Protein AF-A0A536IK93-F1 (afdb_monomer_lite)

Radius of gyration: 22.45 Å; chains: 1; bounding box: 52×37×57 Å

Secondary structure (DSSP, 8-state):
-HHHHHHHHHT--EEEEGGGGG-HHHHHTTS----TTTTT--GGGT--TT--SPPP-EEEE-TTTHHHHHHHHHHHH-TTT--PPPP--PPPHHHHHHHHHHHTT--HHHHHHHHHH-------TTSS--GGGSGGG---SGGGTT-----PPPPSSHHHHHHHHHHHHHT-

Foldseek 3Di:
DVLVVVCVVVVWDKAKDDLCLCDCVCCVVVNHVHRNVVVVRDNVRQPDPPDLDDGDIDMDTDPVCVVVSLVVCCVVQHPLGDDDDDDDDDDDPLNVQLVVCVVVVDDPVVSVVVSVVPDDDPDPPPPDQDPCNPCLNVDPDPVCSVVDDDRDDDDPDPVVVVVVVVVVVVVD

pLDDT: mean 79.87, std 20.09, range [36.62, 97.88]

Structure (mmCIF, N/CA/C/O backbone):
data_AF-A0A536IK93-F1
#
_entry.id   AF-A0A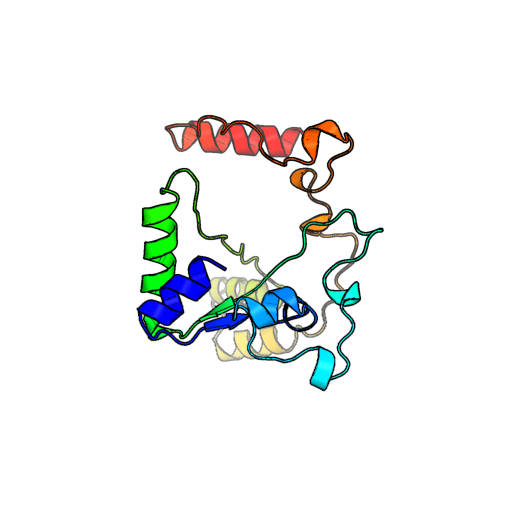536IK93-F1
#
loop_
_atom_site.group_PDB
_atom_site.id
_atom_site.type_symbol
_atom_site.label_atom_id
_atom_site.label_alt_id
_atom_site.label_comp_id
_atom_site.label_asym_id
_atom_site.label_entity_id
_atom_site.label_seq_id
_atom_site.pdbx_PDB_ins_code
_atom_site.Cartn_x
_atom_site.Cartn_y
_atom_site.Cartn_z
_atom_site.occupancy
_atom_site.B_iso_or_equiv
_atom_site.auth_seq_id
_atom_site.auth_comp_id
_atom_site.auth_asym_id
_atom_site.auth_atom_id
_atom_site.pdbx_PDB_model_num
ATOM 1 N N . TRP A 1 1 ? -2.792 0.981 13.920 1.00 91.06 1 TRP A N 1
ATOM 2 C CA . TRP A 1 1 ? -3.766 1.871 14.594 1.00 91.06 1 TRP A CA 1
ATOM 3 C C . TRP A 1 1 ? -3.398 3.345 14.452 1.00 91.06 1 TRP A C 1
ATOM 5 O O . TRP A 1 1 ? -4.234 4.109 13.999 1.00 91.06 1 TRP A O 1
ATOM 15 N N . ASP A 1 2 ? -2.179 3.759 14.796 1.00 96.31 2 ASP A N 1
ATOM 16 C CA . ASP A 1 2 ? -1.792 5.178 14.849 1.00 96.31 2 ASP A CA 1
ATOM 17 C C . ASP A 1 2 ? -1.982 5.958 13.528 1.00 96.31 2 ASP A C 1
ATOM 19 O O . ASP A 1 2 ? -2.611 7.012 13.523 1.00 96.31 2 ASP A O 1
ATOM 23 N N . ILE A 1 3 ? -1.570 5.388 12.391 1.00 96.75 3 ILE A N 1
ATOM 24 C CA . ILE A 1 3 ? -1.822 5.964 11.055 1.00 96.75 3 ILE A CA 1
ATOM 25 C C . ILE A 1 3 ? -3.327 6.168 10.808 1.00 96.75 3 ILE A C 1
ATOM 27 O O . ILE A 1 3 ? -3.759 7.224 10.359 1.00 96.75 3 ILE A O 1
ATOM 31 N N . VAL A 1 4 ? -4.149 5.176 11.158 1.00 97.06 4 VAL A N 1
ATOM 32 C CA . VAL A 1 4 ? -5.610 5.244 10.997 1.00 97.06 4 VAL A CA 1
ATOM 33 C C . VAL A 1 4 ? -6.213 6.316 11.904 1.00 97.06 4 VAL A C 1
ATOM 35 O O . VAL A 1 4 ? -7.099 7.057 11.484 1.00 97.06 4 VAL A O 1
ATOM 38 N N . ARG A 1 5 ? -5.709 6.450 13.136 1.00 97.12 5 ARG A N 1
ATOM 39 C CA . ARG A 1 5 ? -6.092 7.533 14.047 1.00 97.12 5 ARG A CA 1
ATOM 40 C C . ARG A 1 5 ? -5.795 8.901 13.426 1.00 97.12 5 ARG A C 1
ATOM 42 O O . ARG A 1 5 ? -6.684 9.748 13.428 1.00 97.12 5 ARG A O 1
ATOM 49 N N . PHE A 1 6 ? -4.597 9.098 12.874 1.00 97.75 6 PHE A N 1
ATOM 50 C CA . PHE A 1 6 ? -4.231 10.335 12.179 1.00 97.75 6 PHE A CA 1
ATOM 51 C C . PHE A 1 6 ? -5.200 10.641 11.027 1.00 97.75 6 PHE A C 1
ATOM 53 O O . PHE A 1 6 ? -5.755 11.740 10.966 1.00 97.75 6 PHE A O 1
ATOM 60 N N . CYS A 1 7 ? -5.494 9.650 10.176 1.00 97.38 7 CYS A N 1
ATOM 61 C CA . CYS A 1 7 ? -6.464 9.806 9.092 1.00 97.38 7 CYS A CA 1
ATOM 62 C C . CYS A 1 7 ? -7.840 10.246 9.615 1.00 97.38 7 CYS A C 1
ATOM 64 O O . CYS A 1 7 ? -8.434 11.182 9.083 1.00 97.38 7 CYS A O 1
ATOM 66 N N . LYS A 1 8 ? -8.333 9.639 10.703 1.00 95.56 8 LYS A N 1
ATOM 67 C CA . LYS A 1 8 ? -9.616 10.017 11.323 1.00 95.56 8 LYS A CA 1
ATOM 68 C C . LYS A 1 8 ? -9.623 11.457 11.831 1.00 95.56 8 LYS A C 1
ATOM 70 O O . LYS A 1 8 ? -10.590 12.175 11.587 1.00 95.56 8 LYS A O 1
ATOM 75 N N . GLU A 1 9 ? -8.566 11.881 12.520 1.00 96.81 9 GLU A N 1
ATOM 76 C CA . GLU A 1 9 ? -8.436 13.247 13.048 1.00 96.81 9 GLU A CA 1
ATOM 77 C C . GLU A 1 9 ? -8.413 14.293 11.921 1.00 96.81 9 GLU A C 1
ATOM 79 O O . GLU A 1 9 ? -8.979 15.376 12.069 1.00 96.81 9 GLU A O 1
ATOM 84 N N . ARG A 1 10 ? -7.828 13.943 10.769 1.00 96.38 10 ARG A N 1
ATOM 85 C CA . ARG A 1 10 ? -7.769 14.784 9.563 1.00 96.38 10 ARG A CA 1
ATOM 86 C C . ARG A 1 10 ? -8.953 14.617 8.610 1.00 96.38 10 ARG A C 1
ATOM 88 O O . ARG A 1 10 ? -9.024 15.325 7.613 1.00 96.38 10 ARG A O 1
ATOM 95 N N . ARG A 1 11 ? -9.911 13.739 8.929 1.00 96.44 11 ARG A N 1
ATOM 96 C CA . ARG A 1 11 ? -11.054 13.379 8.064 1.00 96.44 11 ARG A CA 1
ATOM 97 C C . ARG A 1 11 ? -10.636 12.819 6.696 1.00 96.44 11 ARG A C 1
ATOM 99 O O . ARG A 1 11 ? -11.358 12.983 5.717 1.00 96.44 11 ARG A O 1
ATOM 106 N N . ILE A 1 12 ? -9.507 12.120 6.652 1.00 96.94 12 ILE A N 1
ATOM 107 C CA . ILE A 1 12 ? -9.008 11.409 5.476 1.00 96.94 12 ILE A CA 1
ATOM 108 C C . ILE A 1 12 ? -9.633 10.004 5.457 1.00 96.94 12 ILE A C 1
ATOM 110 O O . ILE A 1 12 ? -9.465 9.255 6.427 1.00 96.94 12 ILE A O 1
ATOM 114 N N . PRO A 1 13 ? -10.348 9.607 4.388 1.00 95.12 13 PRO A N 1
ATOM 115 C CA . PRO A 1 13 ? -10.857 8.248 4.254 1.00 95.12 13 PRO A CA 1
ATOM 116 C C . PRO A 1 13 ? -9.713 7.226 4.211 1.00 95.12 13 PRO A C 1
ATOM 118 O O . PRO A 1 13 ? -8.833 7.302 3.350 1.00 95.12 13 PRO A O 1
ATOM 121 N N . ALA A 1 14 ? -9.746 6.267 5.138 1.00 95.69 14 ALA A N 1
ATOM 122 C CA . ALA A 1 14 ? -8.808 5.153 5.210 1.00 95.69 14 ALA A CA 1
ATOM 123 C C . ALA A 1 14 ? -9.522 3.868 5.657 1.00 95.69 14 ALA A C 1
ATOM 125 O O . ALA A 1 14 ? -10.421 3.917 6.500 1.00 95.69 14 ALA A O 1
ATOM 126 N N . GLN A 1 15 ? -9.119 2.729 5.098 1.00 95.31 15 GLN A N 1
ATOM 127 C CA . GLN A 1 15 ? -9.710 1.418 5.368 1.00 95.31 15 GLN A CA 1
ATOM 128 C C . GLN A 1 15 ? -8.652 0.324 5.216 1.00 95.31 15 GLN A C 1
ATOM 130 O O . GLN A 1 15 ? -7.982 0.247 4.193 1.00 95.31 15 GLN A O 1
ATOM 135 N N . GLY A 1 16 ? -8.525 -0.558 6.205 1.00 94.75 16 GLY A N 1
ATOM 136 C CA . GLY A 1 16 ? -7.702 -1.758 6.081 1.00 94.75 16 GLY A CA 1
ATOM 137 C C . GLY A 1 16 ? -8.324 -2.790 5.141 1.00 94.75 16 GLY A C 1
ATOM 138 O O . GLY A 1 16 ? -9.548 -2.939 5.104 1.00 94.75 16 GLY A O 1
ATOM 139 N N . ARG A 1 17 ? -7.497 -3.518 4.394 1.00 93.88 17 ARG A N 1
ATOM 140 C CA . ARG A 1 17 ? -7.948 -4.522 3.416 1.00 93.88 17 ARG A CA 1
ATOM 141 C C . ARG A 1 17 ? -7.319 -5.896 3.654 1.00 93.88 17 ARG A C 1
ATOM 143 O O . ARG A 1 17 ? -6.433 -6.057 4.487 1.00 93.88 17 ARG A O 1
ATOM 150 N N . GLY A 1 18 ? -7.762 -6.881 2.874 1.00 92.75 18 GLY A N 1
ATOM 151 C CA . GLY A 1 18 ? -7.257 -8.251 2.963 1.00 92.75 18 GLY A CA 1
ATOM 152 C C . GLY A 1 18 ? -7.679 -8.933 4.264 1.00 92.75 18 GLY A C 1
ATOM 153 O O . GLY A 1 18 ? -8.746 -8.637 4.802 1.00 92.75 18 GLY A O 1
ATOM 154 N N . SER A 1 19 ? -6.837 -9.836 4.770 1.00 92.75 19 SER A N 1
ATOM 155 C CA . SER A 1 19 ? -7.125 -10.615 5.982 1.00 92.75 19 SER A CA 1
ATOM 156 C C . SER A 1 19 ? -7.224 -9.760 7.247 1.00 92.75 19 SER A C 1
ATOM 158 O O . SER A 1 19 ? -7.825 -10.192 8.222 1.00 92.75 19 SER A O 1
ATOM 160 N N . ALA A 1 20 ? -6.747 -8.510 7.240 1.00 92.75 20 ALA A N 1
ATOM 161 C CA . ALA A 1 20 ? -6.953 -7.594 8.363 1.00 92.75 20 ALA A CA 1
ATOM 162 C C . ALA A 1 20 ? -8.445 -7.398 8.716 1.00 92.75 20 ALA A C 1
ATOM 164 O O . ALA A 1 20 ? -8.764 -7.090 9.865 1.00 92.75 20 ALA A O 1
ATOM 165 N N . ALA A 1 21 ? -9.363 -7.588 7.757 1.00 94.38 21 ALA A N 1
ATOM 166 C CA . ALA A 1 21 ? -10.809 -7.528 7.988 1.00 94.38 21 ALA A CA 1
ATOM 167 C C . ALA A 1 21 ? -11.340 -8.667 8.873 1.00 94.38 21 ALA A C 1
ATOM 169 O O . ALA A 1 21 ? -12.378 -8.496 9.506 1.00 94.38 21 ALA A O 1
ATOM 170 N N . ASP A 1 22 ? -10.611 -9.779 8.970 1.00 94.75 22 ASP A N 1
ATOM 171 C CA . ASP A 1 22 ? -11.007 -10.959 9.741 1.00 94.75 22 ASP A CA 1
ATOM 172 C C . ASP A 1 22 ? -10.731 -10.777 11.253 1.00 94.75 22 ASP A C 1
ATOM 174 O O . ASP A 1 22 ? -11.117 -11.600 12.082 1.00 94.75 22 ASP A O 1
ATOM 178 N N . SER A 1 23 ? -10.071 -9.679 11.645 1.00 95.44 23 SER A N 1
ATOM 179 C CA . SER A 1 23 ? -9.681 -9.393 13.028 1.00 95.44 23 SER A CA 1
ATOM 180 C C . SER A 1 23 ? -10.657 -8.473 13.754 1.00 95.44 23 SER A C 1
ATOM 182 O O . SER A 1 23 ? -10.803 -7.293 13.423 1.00 95.44 23 SER A O 1
ATOM 184 N N . ILE A 1 24 ? -11.246 -8.977 14.846 1.00 96.44 24 ILE A N 1
ATOM 185 C CA . ILE A 1 24 ? -12.118 -8.175 15.720 1.00 96.44 24 ILE A CA 1
ATOM 186 C C . ILE A 1 24 ? -11.363 -7.009 16.367 1.00 96.44 24 ILE A C 1
ATOM 188 O O . ILE A 1 24 ? -11.918 -5.931 16.566 1.00 96.44 24 ILE A O 1
ATOM 192 N N . VAL A 1 25 ? -10.069 -7.188 16.643 1.00 95.94 25 VAL A N 1
ATOM 193 C CA . VAL A 1 25 ? -9.216 -6.126 17.186 1.00 95.94 25 VAL A CA 1
ATOM 194 C C . VAL A 1 25 ? -9.011 -5.026 16.147 1.00 95.94 25 VAL A C 1
ATOM 196 O O . VAL A 1 25 ? -9.105 -3.845 16.482 1.00 95.94 25 VAL A O 1
ATOM 199 N N . ALA A 1 26 ? -8.777 -5.391 14.882 1.00 96.12 26 ALA A N 1
ATOM 200 C CA . ALA A 1 26 ? -8.656 -4.416 13.801 1.00 96.12 26 ALA A CA 1
ATOM 201 C C . ALA A 1 26 ? -9.959 -3.621 13.609 1.00 96.12 26 ALA A C 1
ATOM 203 O O . ALA A 1 26 ? -9.899 -2.402 13.442 1.00 96.12 26 ALA A O 1
ATOM 204 N N . TYR A 1 27 ? -11.114 -4.280 13.730 1.00 95.62 27 TYR A N 1
ATOM 205 C CA . TYR A 1 27 ? -12.422 -3.627 13.698 1.00 95.62 27 TYR A CA 1
ATOM 206 C C . TYR A 1 27 ? -12.619 -2.639 14.860 1.00 95.62 27 TYR A C 1
ATOM 208 O O . TYR A 1 27 ? -12.934 -1.471 14.641 1.00 95.62 27 TYR A O 1
ATOM 216 N N . VAL A 1 28 ? -12.365 -3.057 16.107 1.00 96.44 28 VAL A N 1
ATOM 217 C CA . VAL A 1 28 ? -12.550 -2.203 17.300 1.00 96.44 28 VAL A CA 1
ATOM 218 C C . VAL A 1 28 ? -11.585 -1.010 17.316 1.00 96.44 28 VAL A C 1
ATOM 220 O O . VAL A 1 28 ? -11.941 0.075 17.777 1.00 96.44 28 VAL A O 1
ATOM 223 N N . LEU A 1 29 ? -10.374 -1.175 16.777 1.00 95.69 29 LEU A N 1
ATOM 224 C CA . LEU A 1 29 ? -9.408 -0.083 16.598 1.00 95.69 29 LEU A CA 1
ATOM 225 C C . LEU A 1 29 ? -9.704 0.798 15.378 1.00 95.69 29 LEU A C 1
ATOM 227 O O . LEU A 1 29 ? -8.944 1.733 15.104 1.00 95.69 29 LEU A O 1
ATOM 231 N N . ASP A 1 30 ? -10.795 0.514 14.667 1.00 94.25 30 ASP A N 1
ATOM 232 C CA . ASP A 1 30 ? -11.255 1.208 13.469 1.00 94.25 30 ASP A CA 1
ATOM 233 C C . ASP A 1 30 ? -10.272 1.133 12.291 1.00 94.25 30 ASP A C 1
ATOM 235 O O . ASP A 1 30 ? -10.358 1.923 11.352 1.00 94.25 30 ASP A O 1
ATOM 239 N N . ILE A 1 31 ? -9.331 0.180 12.348 1.00 96.19 31 ILE A N 1
ATOM 240 C CA . ILE A 1 31 ? -8.404 -0.144 11.259 1.00 96.19 31 ILE A CA 1
ATOM 241 C C . ILE A 1 31 ? -9.200 -0.691 10.078 1.00 96.19 31 ILE A C 1
ATOM 243 O O . ILE A 1 31 ? -8.911 -0.343 8.937 1.00 96.19 31 ILE A O 1
ATOM 247 N N . THR A 1 32 ? -10.231 -1.492 10.349 1.00 95.25 32 THR A N 1
ATOM 248 C CA . THR A 1 32 ? -11.197 -1.958 9.354 1.00 95.25 32 THR A CA 1
ATOM 249 C C . THR A 1 32 ? -12.615 -1.559 9.759 1.00 95.25 32 THR A C 1
ATOM 251 O O . THR A 1 32 ? -12.938 -1.491 10.940 1.00 95.25 32 THR A O 1
ATOM 254 N N . LYS A 1 33 ? -13.490 -1.294 8.781 1.00 92.62 33 LYS A N 1
ATOM 255 C CA . LYS A 1 33 ? -14.924 -1.025 9.012 1.00 92.62 33 LYS A CA 1
ATOM 256 C C . LYS A 1 33 ? -15.813 -2.272 8.918 1.00 92.62 33 LYS A C 1
ATOM 258 O O . LYS A 1 33 ? -17.034 -2.150 8.964 1.00 92.62 33 LYS A O 1
ATOM 263 N N . VAL A 1 34 ? -15.221 -3.452 8.731 1.00 94.06 34 VAL A N 1
ATOM 264 C CA . VAL A 1 34 ? -15.948 -4.719 8.565 1.00 94.06 34 VAL A CA 1
ATOM 265 C C . VAL A 1 34 ? -16.035 -5.405 9.918 1.00 94.06 34 VAL A C 1
ATOM 267 O O . VAL A 1 34 ? -15.003 -5.650 10.529 1.00 94.06 34 VAL A O 1
ATOM 270 N N . ASP A 1 35 ? -17.251 -5.702 10.374 1.00 95.94 35 ASP A N 1
ATOM 271 C CA . ASP A 1 35 ? -17.490 -6.467 11.601 1.00 95.94 35 ASP A CA 1
ATOM 272 C C . ASP A 1 35 ? -17.309 -7.971 11.314 1.00 95.94 35 ASP A C 1
ATOM 274 O O . ASP A 1 35 ? -18.165 -8.565 10.646 1.00 95.94 35 ASP A O 1
ATOM 278 N N . PRO A 1 36 ? -16.223 -8.608 11.790 1.00 95.94 36 PRO A N 1
ATOM 279 C CA . PRO A 1 36 ? -15.940 -9.998 11.454 1.00 95.94 36 PRO A CA 1
ATOM 280 C C . PRO A 1 36 ? -16.912 -10.977 12.114 1.00 95.94 36 PRO A C 1
ATOM 282 O O . PRO A 1 36 ? -17.152 -12.040 11.556 1.00 95.94 36 PRO A O 1
ATOM 285 N N . ILE A 1 37 ? -17.523 -10.623 13.251 1.00 96.19 37 ILE A N 1
ATOM 286 C CA . ILE A 1 37 ? -18.489 -11.493 13.938 1.00 96.19 37 ILE A CA 1
ATOM 287 C C . ILE A 1 37 ? -19.808 -11.488 13.171 1.00 96.19 37 ILE A C 1
ATOM 289 O O . ILE A 1 37 ? -20.386 -12.540 12.909 1.00 96.19 37 ILE A O 1
ATOM 293 N N . LYS A 1 38 ? -20.275 -10.304 12.756 1.00 96.88 38 LYS A N 1
ATOM 294 C CA . LYS A 1 38 ? -21.496 -10.173 11.947 1.00 96.88 38 LYS A CA 1
ATOM 295 C C . LYS A 1 38 ? -21.397 -10.922 10.616 1.00 96.88 38 LYS A C 1
ATOM 297 O O . LYS A 1 38 ? -22.416 -11.372 10.094 1.00 96.88 38 LYS A O 1
ATOM 302 N N . HIS A 1 39 ? -20.195 -10.991 10.053 1.00 96.06 39 HIS A N 1
ATOM 303 C CA . HIS A 1 39 ? -19.934 -11.580 8.744 1.00 96.06 39 HIS A CA 1
ATOM 304 C C . HIS A 1 39 ? -19.323 -12.989 8.797 1.00 96.06 39 HIS A C 1
ATOM 306 O O . HIS A 1 39 ? -19.018 -13.522 7.733 1.00 96.06 39 HIS A O 1
ATOM 312 N N . ASP A 1 40 ? -19.191 -13.586 9.987 1.00 95.19 40 ASP A N 1
ATOM 313 C CA . ASP A 1 40 ? -18.625 -14.928 10.204 1.00 95.19 40 ASP A CA 1
ATOM 314 C C . ASP A 1 40 ? -17.252 -15.113 9.522 1.00 95.19 40 ASP A C 1
ATOM 316 O O . ASP A 1 40 ? -16.993 -16.081 8.805 1.00 95.19 40 ASP A O 1
ATOM 320 N N . LEU A 1 41 ? -16.380 -14.111 9.679 1.00 94.62 41 LEU A N 1
ATOM 321 C CA . LEU A 1 41 ? -15.038 -14.113 9.098 1.00 94.62 41 LEU A CA 1
ATOM 322 C C . LEU A 1 41 ? -14.057 -14.901 9.973 1.00 94.62 41 LEU A C 1
ATOM 324 O O . LEU A 1 41 ? -14.086 -14.821 11.200 1.00 94.62 41 LEU A O 1
ATOM 328 N N . LEU A 1 42 ? -13.156 -15.640 9.321 1.00 92.06 42 LEU A N 1
ATOM 329 C CA . LEU A 1 42 ? -12.213 -16.546 9.979 1.00 92.06 42 LEU A CA 1
ATOM 330 C C . LEU A 1 42 ? -10.936 -15.808 10.402 1.00 92.06 42 LEU A C 1
ATOM 332 O O . LEU A 1 42 ? -10.085 -15.520 9.557 1.00 92.06 42 LEU A O 1
ATOM 336 N N . PHE A 1 43 ? -10.773 -15.561 11.704 1.00 91.94 43 PHE A N 1
ATOM 337 C CA . PHE A 1 43 ? -9.604 -14.872 12.268 1.00 91.94 43 PHE A CA 1
ATOM 338 C C . PHE A 1 43 ? -8.272 -15.535 11.885 1.00 91.94 43 PHE A C 1
ATOM 340 O O . PHE A 1 43 ? -7.282 -14.856 11.618 1.00 91.94 43 PHE A O 1
ATOM 347 N N . GLU A 1 44 ? -8.255 -16.860 11.790 1.00 89.56 44 GLU A N 1
ATOM 348 C CA . GLU A 1 44 ? -7.085 -17.679 11.480 1.00 89.56 44 GLU A CA 1
ATOM 349 C C . GLU A 1 44 ? -6.495 -17.374 10.094 1.00 89.56 44 GLU A C 1
ATOM 351 O O . GLU A 1 44 ? -5.336 -17.669 9.825 1.00 89.56 44 GLU A O 1
ATOM 356 N N . ARG A 1 45 ? -7.247 -16.733 9.193 1.00 89.19 45 ARG A N 1
ATOM 357 C CA . ARG A 1 45 ? -6.690 -16.244 7.919 1.00 89.19 45 ARG A CA 1
ATOM 358 C C . ARG A 1 45 ? -5.761 -15.049 8.096 1.00 89.19 45 ARG A C 1
ATOM 360 O O . ARG A 1 45 ? -4.933 -14.788 7.224 1.00 89.19 45 ARG A O 1
ATOM 367 N N . PHE A 1 46 ? -5.943 -14.296 9.174 1.00 89.44 46 PHE A N 1
ATOM 368 C CA . PHE A 1 46 ? -5.115 -13.154 9.522 1.00 89.44 46 PHE A CA 1
ATOM 369 C C . PHE A 1 46 ? -3.916 -13.574 10.364 1.00 89.44 46 PHE A C 1
ATOM 371 O O . PHE A 1 46 ? -2.787 -13.198 10.051 1.00 89.44 46 PHE A O 1
ATOM 378 N N . LEU A 1 47 ? -4.156 -14.362 11.414 1.00 88.31 47 LEU A N 1
ATOM 379 C CA . LEU A 1 47 ? -3.119 -14.799 12.339 1.00 88.31 47 LEU A CA 1
ATOM 380 C C . LEU A 1 47 ? -3.468 -16.169 12.930 1.00 88.31 47 LEU A C 1
ATOM 382 O O . LEU A 1 47 ? -4.565 -16.357 13.449 1.00 88.31 47 LEU A O 1
ATOM 386 N N . THR A 1 48 ? -2.517 -17.102 12.908 1.00 87.19 48 THR A N 1
ATOM 387 C CA . THR A 1 48 ? -2.635 -18.414 13.567 1.00 87.19 48 THR A CA 1
ATOM 388 C C . THR A 1 48 ? -1.527 -18.601 14.591 1.00 87.19 48 THR A C 1
ATOM 390 O O . THR A 1 48 ? -0.430 -18.078 14.410 1.00 87.19 48 THR A O 1
ATOM 393 N N . GLU A 1 49 ? -1.778 -19.405 15.626 1.00 82.50 49 GLU A N 1
ATOM 394 C CA . GLU A 1 49 ? -0.767 -19.745 16.642 1.00 82.50 49 GLU A CA 1
ATOM 395 C C . GLU A 1 49 ? 0.463 -20.444 16.038 1.00 82.50 49 GLU A C 1
ATOM 397 O O . GLU A 1 49 ? 1.591 -20.192 16.455 1.00 82.50 49 GLU A O 1
ATOM 402 N N . ASP A 1 50 ? 0.257 -21.262 15.003 1.00 82.62 50 ASP A N 1
ATOM 403 C CA . ASP A 1 50 ? 1.337 -21.973 14.311 1.00 82.62 50 ASP A CA 1
ATOM 404 C C . ASP A 1 50 ? 2.095 -21.103 13.289 1.00 82.62 50 ASP A C 1
ATOM 406 O O . ASP A 1 50 ? 3.129 -21.525 12.758 1.00 82.62 50 ASP A O 1
ATOM 410 N N . SER A 1 51 ? 1.600 -19.898 12.976 1.00 71.00 51 SER A N 1
ATOM 411 C CA . SER A 1 51 ? 2.237 -19.035 11.980 1.00 71.00 51 SER A CA 1
ATOM 412 C C . SER A 1 51 ? 3.441 -18.324 12.584 1.00 71.00 51 SER A C 1
ATOM 414 O O . SER A 1 51 ? 3.335 -17.583 13.558 1.00 71.00 51 SER A O 1
ATOM 416 N N . ARG A 1 52 ? 4.605 -18.514 11.959 1.00 75.00 52 ARG A N 1
ATOM 417 C CA . ARG A 1 52 ? 5.844 -17.794 12.298 1.00 75.00 52 ARG A CA 1
ATOM 418 C C . ARG A 1 52 ? 6.034 -16.511 11.487 1.00 75.00 52 ARG A C 1
ATOM 420 O O . ARG A 1 52 ? 7.092 -15.895 11.568 1.00 75.00 52 ARG A O 1
ATOM 427 N N . THR A 1 53 ? 5.061 -16.127 10.662 1.00 79.31 53 THR A N 1
ATOM 428 C CA . THR A 1 53 ? 5.168 -14.938 9.808 1.00 79.31 53 THR A CA 1
ATOM 429 C C . THR A 1 53 ? 4.449 -13.757 10.435 1.00 79.31 53 THR A C 1
ATOM 431 O O . THR A 1 53 ? 3.310 -13.885 10.882 1.00 79.31 53 THR A O 1
ATOM 434 N N . MET A 1 54 ? 5.094 -12.592 10.408 1.00 85.19 54 MET A N 1
ATOM 435 C CA . MET A 1 54 ? 4.470 -11.330 10.793 1.00 85.19 54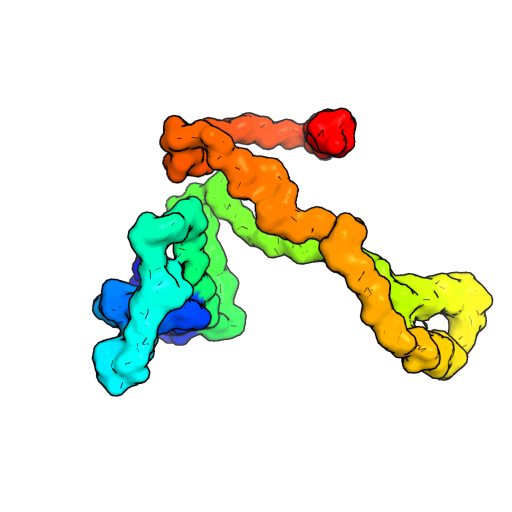 MET A CA 1
ATOM 436 C C . MET A 1 54 ? 3.222 -11.075 9.926 1.00 85.19 54 MET A C 1
ATOM 438 O O . MET A 1 54 ? 3.324 -11.183 8.701 1.00 85.19 54 MET A O 1
ATOM 442 N N . PRO A 1 55 ? 2.057 -10.759 10.522 1.00 86.06 55 PRO A N 1
ATOM 443 C CA . PRO A 1 55 ? 0.862 -10.442 9.752 1.00 86.06 55 PRO A CA 1
ATOM 444 C C . PRO A 1 55 ? 1.044 -9.106 9.025 1.00 86.06 55 PRO A C 1
ATOM 446 O O . PRO A 1 55 ? 1.564 -8.147 9.599 1.00 86.06 55 PRO A O 1
ATOM 449 N N . ASP A 1 56 ? 0.583 -9.039 7.779 1.00 90.56 56 ASP A N 1
ATOM 450 C CA . ASP A 1 56 ? 0.619 -7.821 6.969 1.00 90.56 56 ASP A CA 1
ATOM 451 C C . ASP A 1 56 ? -0.734 -7.095 7.014 1.00 90.56 56 ASP A C 1
ATOM 453 O O . ASP A 1 56 ? -1.796 -7.723 6.969 1.00 90.56 56 ASP A O 1
ATOM 457 N N . ILE A 1 57 ? -0.703 -5.765 7.127 1.00 93.50 57 ILE A N 1
ATOM 458 C CA . ILE A 1 57 ? -1.899 -4.915 7.165 1.00 93.50 57 ILE A CA 1
ATOM 459 C C . ILE A 1 57 ? -1.743 -3.802 6.135 1.00 93.50 57 ILE A C 1
ATOM 461 O O . ILE A 1 57 ? -1.110 -2.774 6.383 1.00 93.50 57 ILE A O 1
ATOM 465 N N . ASP A 1 58 ? -2.432 -3.975 5.015 1.00 95.00 58 ASP A N 1
ATOM 466 C CA . ASP A 1 58 ? -2.570 -2.952 3.989 1.00 95.00 58 ASP A CA 1
ATOM 467 C C . ASP A 1 58 ? -3.681 -1.956 4.347 1.00 95.00 58 ASP A C 1
ATOM 469 O O . ASP A 1 58 ? -4.797 -2.353 4.697 1.00 95.00 58 ASP A O 1
ATOM 473 N N . LEU A 1 59 ? -3.403 -0.660 4.183 1.00 95.75 59 LEU A N 1
ATOM 474 C CA . LEU A 1 59 ? -4.386 0.419 4.303 1.00 95.75 59 LEU A CA 1
ATOM 475 C C . LEU A 1 59 ? -4.647 1.056 2.934 1.00 95.75 59 LEU A C 1
ATOM 477 O O . LEU A 1 59 ? -3.737 1.609 2.314 1.00 95.75 59 LEU A O 1
ATOM 481 N N . ASP A 1 60 ? -5.904 1.055 2.505 1.00 95.75 60 ASP A N 1
ATOM 482 C CA . ASP A 1 60 ? -6.372 1.858 1.382 1.00 95.75 60 ASP A CA 1
ATOM 483 C C . ASP A 1 60 ? -6.679 3.276 1.881 1.00 95.75 60 ASP A C 1
ATOM 485 O O . ASP A 1 60 ? -7.513 3.466 2.768 1.00 95.75 60 ASP A O 1
ATOM 489 N N . ILE A 1 61 ? -5.987 4.275 1.328 1.00 96.31 61 ILE A N 1
ATOM 490 C CA . ILE A 1 61 ? -6.101 5.697 1.690 1.00 96.31 61 ILE A CA 1
ATOM 491 C C . ILE A 1 61 ? -6.543 6.487 0.455 1.00 96.31 61 ILE A C 1
ATOM 493 O O . ILE A 1 61 ? -6.092 6.201 -0.659 1.00 96.31 61 ILE A O 1
ATOM 497 N N . ALA A 1 62 ? -7.401 7.494 0.646 1.00 94.88 62 ALA A N 1
ATOM 498 C CA . ALA A 1 62 ? -7.827 8.397 -0.422 1.00 94.88 62 ALA A CA 1
ATOM 499 C C . ALA A 1 62 ? -6.624 8.979 -1.190 1.00 94.88 62 ALA A C 1
ATOM 501 O O . ALA A 1 62 ? -5.695 9.528 -0.602 1.00 94.88 62 ALA A O 1
ATOM 502 N N . THR A 1 63 ? -6.639 8.862 -2.521 1.00 93.75 63 THR A N 1
ATOM 503 C CA . THR A 1 63 ? -5.472 9.168 -3.367 1.00 93.75 63 THR A CA 1
ATOM 504 C C . THR A 1 63 ? -4.972 10.601 -3.210 1.00 93.75 63 THR A C 1
ATOM 506 O O . THR A 1 63 ? -3.764 10.810 -3.152 1.00 93.75 63 THR A O 1
ATOM 509 N N . ASN A 1 64 ? -5.888 11.567 -3.109 1.00 94.19 64 ASN A N 1
ATOM 510 C CA . ASN A 1 64 ? -5.545 12.987 -3.013 1.00 94.19 64 ASN A CA 1
ATOM 511 C C . ASN A 1 64 ? -4.884 13.350 -1.676 1.00 94.19 64 ASN A C 1
ATOM 513 O O . ASN A 1 64 ? -4.114 14.302 -1.624 1.00 94.19 64 ASN A O 1
ATOM 517 N N . ASP A 1 65 ? -5.150 12.570 -0.627 1.00 95.06 65 ASP A N 1
ATOM 518 C CA . ASP A 1 65 ? -4.696 12.840 0.740 1.00 95.06 65 ASP A CA 1
ATOM 519 C C . ASP A 1 65 ? -3.579 11.880 1.186 1.00 95.06 65 ASP A C 1
ATOM 521 O O . ASP A 1 65 ? -2.995 12.036 2.258 1.00 95.06 65 ASP A O 1
ATOM 525 N N . ARG A 1 66 ? -3.253 10.868 0.367 1.00 96.00 66 ARG A N 1
ATOM 526 C CA . ARG A 1 66 ? -2.245 9.846 0.684 1.00 96.00 66 ARG A CA 1
ATOM 527 C C . ARG A 1 66 ? -0.883 10.458 1.001 1.00 96.00 66 ARG A C 1
ATOM 529 O O . ARG A 1 66 ? -0.197 9.967 1.894 1.00 96.00 66 ARG A O 1
ATOM 536 N N . GLU A 1 67 ? -0.510 11.515 0.288 1.00 96.94 67 GLU A N 1
ATOM 537 C CA . GLU A 1 67 ? 0.761 12.201 0.506 1.00 96.94 67 GLU A CA 1
ATOM 538 C C . GLU A 1 67 ? 0.851 12.788 1.920 1.00 96.94 67 GLU A C 1
ATOM 540 O O . GLU A 1 67 ? 1.865 12.621 2.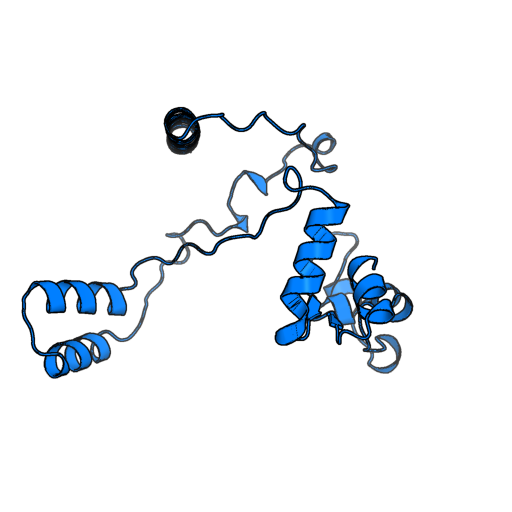587 1.00 96.94 67 GLU A O 1
ATOM 545 N N . GLU A 1 68 ? -0.229 13.378 2.440 1.00 97.56 68 GLU A N 1
ATOM 546 C CA . GLU A 1 68 ? -0.255 13.915 3.807 1.00 97.56 68 GLU A CA 1
ATOM 547 C C . GLU A 1 68 ? 0.017 12.820 4.849 1.00 97.56 68 GLU A C 1
ATOM 549 O O . GLU A 1 68 ? 0.765 13.026 5.807 1.00 97.56 68 GLU A O 1
ATOM 554 N N . VAL A 1 69 ? -0.546 11.628 4.641 1.00 97.88 69 VAL A N 1
ATOM 555 C CA . VAL A 1 69 ? -0.333 10.478 5.529 1.00 97.88 69 VAL A CA 1
ATOM 556 C C . VAL A 1 69 ? 1.100 9.952 5.435 1.00 97.88 69 VAL A C 1
ATOM 558 O O . VAL A 1 69 ? 1.689 9.589 6.453 1.00 97.88 69 VAL A O 1
ATOM 561 N N . ILE A 1 70 ? 1.689 9.940 4.238 1.00 96.75 70 ILE A N 1
ATOM 562 C CA . ILE A 1 70 ? 3.100 9.585 4.049 1.00 96.75 70 ILE A CA 1
ATOM 563 C C . ILE A 1 70 ? 3.983 10.568 4.825 1.00 96.75 70 ILE A C 1
ATOM 565 O O . ILE A 1 70 ? 4.812 10.141 5.629 1.00 96.75 70 ILE A O 1
ATOM 569 N N . GLN A 1 71 ? 3.752 11.874 4.673 1.00 97.44 71 GLN A N 1
ATOM 570 C CA . GLN A 1 71 ? 4.509 12.902 5.391 1.00 97.44 71 GLN A CA 1
ATOM 571 C C . GLN A 1 71 ? 4.356 12.790 6.912 1.00 97.44 71 GLN A C 1
ATOM 573 O O . GLN A 1 71 ? 5.327 12.981 7.641 1.00 97.44 71 GLN A O 1
ATOM 578 N N . TYR A 1 72 ? 3.177 12.404 7.409 1.00 97.56 72 TYR A N 1
ATOM 579 C CA . TYR A 1 72 ? 2.986 12.091 8.827 1.00 97.56 72 TYR A CA 1
ATOM 580 C C . TYR A 1 72 ? 3.908 10.961 9.308 1.00 97.56 72 TYR A C 1
ATOM 582 O O . TYR A 1 72 ? 4.549 11.096 10.353 1.00 97.56 72 TYR A O 1
ATOM 590 N N . VAL A 1 73 ? 4.009 9.868 8.545 1.00 97.12 73 VAL A N 1
ATOM 591 C CA . VAL A 1 73 ? 4.896 8.739 8.871 1.00 97.12 73 VAL A CA 1
ATOM 592 C C . VAL A 1 73 ? 6.356 9.195 8.881 1.00 97.12 73 VAL A C 1
ATOM 594 O O . VAL A 1 73 ? 7.066 8.932 9.852 1.00 97.12 73 VAL A O 1
ATOM 597 N N . TYR A 1 74 ? 6.794 9.938 7.863 1.00 96.94 74 TYR A N 1
ATOM 598 C CA . TYR A 1 74 ? 8.158 10.471 7.803 1.00 96.94 74 TYR A CA 1
ATOM 599 C C . TYR A 1 74 ? 8.475 11.415 8.965 1.00 96.94 74 TYR A C 1
ATOM 601 O O . TYR A 1 74 ? 9.510 11.264 9.609 1.00 96.94 74 TYR A O 1
ATOM 609 N N . ALA A 1 75 ? 7.576 12.344 9.291 1.00 96.62 75 ALA A N 1
ATOM 610 C CA . ALA A 1 75 ? 7.769 13.274 10.401 1.00 96.62 75 ALA A CA 1
ATOM 611 C C . ALA A 1 75 ? 7.830 12.558 11.759 1.00 96.62 75 ALA A C 1
ATOM 613 O O . ALA A 1 75 ? 8.567 12.975 12.651 1.00 96.62 75 ALA A O 1
ATOM 614 N N . LYS A 1 76 ? 7.054 11.482 11.925 1.00 96.31 76 LYS A N 1
ATOM 615 C CA . LYS A 1 76 ? 6.958 10.748 13.188 1.00 96.31 76 LYS A CA 1
ATOM 616 C C . LYS A 1 76 ? 8.126 9.798 13.427 1.00 96.31 76 LYS A C 1
ATOM 618 O O . LYS A 1 76 ? 8.637 9.743 14.543 1.00 96.31 76 LYS A O 1
ATOM 623 N N . TYR A 1 77 ? 8.505 9.028 12.412 1.00 95.12 77 TYR A N 1
ATOM 624 C CA . TYR A 1 77 ? 9.528 7.989 12.541 1.00 95.12 77 TYR A CA 1
ATOM 625 C C . TYR A 1 77 ? 10.906 8.452 12.063 1.00 95.12 77 TYR A C 1
ATOM 627 O O . TYR A 1 77 ? 11.903 7.860 12.452 1.00 95.12 77 TYR A O 1
ATOM 635 N N . GLY A 1 78 ? 10.981 9.540 11.297 1.00 93.25 78 GLY A N 1
ATOM 636 C CA . GLY A 1 78 ? 12.217 10.093 10.753 1.00 93.25 78 GLY A CA 1
ATOM 637 C C . GLY A 1 78 ? 12.676 9.385 9.477 1.00 93.25 78 GLY A C 1
ATOM 638 O O . GLY A 1 78 ? 12.486 8.183 9.296 1.00 93.25 78 GLY A O 1
ATOM 639 N N . GLU A 1 79 ? 13.353 10.131 8.602 1.00 90.88 79 GLU A N 1
ATOM 640 C CA . GLU A 1 79 ? 13.848 9.641 7.303 1.00 90.88 79 GLU A CA 1
ATOM 641 C C . GLU A 1 79 ? 14.847 8.482 7.423 1.00 90.88 79 GLU A C 1
ATOM 643 O O . GLU A 1 79 ? 14.984 7.675 6.510 1.00 90.88 79 GLU A O 1
ATOM 648 N N . ARG A 1 80 ? 15.521 8.355 8.573 1.00 93.69 80 ARG A N 1
ATOM 649 C CA . ARG A 1 80 ? 16.430 7.234 8.845 1.00 93.69 80 ARG A CA 1
ATOM 650 C C . ARG A 1 80 ? 15.698 5.897 9.017 1.00 93.69 80 ARG A C 1
ATOM 652 O O . ARG A 1 80 ? 16.312 4.854 8.815 1.00 93.69 80 ARG A O 1
ATOM 659 N N . TYR A 1 81 ? 14.423 5.918 9.409 1.00 92.56 81 TYR A N 1
ATOM 660 C CA . TYR A 1 81 ? 13.663 4.722 9.797 1.00 92.56 81 TYR A CA 1
ATOM 661 C C . TYR A 1 81 ? 12.410 4.483 8.946 1.00 92.56 81 TYR A C 1
ATOM 663 O O . TYR A 1 81 ? 11.751 3.459 9.110 1.00 92.56 81 TYR A O 1
ATOM 671 N N . ALA A 1 82 ? 12.079 5.398 8.035 1.00 93.62 82 ALA A N 1
ATOM 672 C CA . ALA A 1 82 ? 10.951 5.275 7.123 1.00 93.62 82 ALA A CA 1
ATOM 673 C C . ALA A 1 82 ? 11.405 5.514 5.681 1.00 93.62 82 ALA A C 1
ATOM 675 O O . ALA A 1 82 ? 12.094 6.488 5.386 1.00 93.62 82 ALA A O 1
ATOM 676 N N . ALA A 1 83 ? 10.994 4.631 4.774 1.00 94.38 83 ALA A N 1
ATOM 677 C CA . ALA A 1 83 ? 11.257 4.755 3.349 1.00 94.38 83 ALA A CA 1
ATOM 678 C C . ALA A 1 83 ? 10.128 4.117 2.532 1.00 94.38 83 ALA A C 1
ATOM 680 O O . ALA A 1 83 ? 9.466 3.181 2.982 1.00 94.38 83 ALA A O 1
ATOM 681 N N . MET A 1 84 ? 9.939 4.600 1.305 1.00 93.94 84 MET A N 1
ATOM 682 C CA . MET A 1 84 ? 9.053 3.962 0.336 1.00 93.94 84 MET A CA 1
ATOM 683 C C . MET A 1 84 ? 9.743 2.752 -0.292 1.00 93.94 84 MET A C 1
ATOM 685 O O . MET A 1 84 ? 10.886 2.835 -0.739 1.00 93.94 84 MET A O 1
ATOM 689 N N . VAL A 1 85 ? 9.022 1.636 -0.388 1.00 92.25 85 VAL A N 1
ATOM 690 C CA . VAL A 1 85 ? 9.488 0.468 -1.144 1.00 92.25 85 VAL A CA 1
ATOM 691 C C . VAL A 1 85 ? 9.343 0.753 -2.638 1.00 92.25 85 VAL A C 1
ATOM 693 O O . VAL A 1 85 ? 8.281 1.179 -3.098 1.00 92.25 85 VAL A O 1
ATOM 696 N N . CYS A 1 86 ? 10.405 0.515 -3.407 1.00 91.19 86 CYS A N 1
ATOM 697 C CA . CYS A 1 86 ? 10.383 0.660 -4.857 1.00 91.19 86 CYS A CA 1
ATOM 698 C C . CYS A 1 86 ? 10.129 -0.685 -5.546 1.00 91.19 86 CYS A C 1
ATOM 700 O O . CYS A 1 86 ? 10.547 -1.744 -5.080 1.00 91.19 86 CYS A O 1
ATOM 702 N N . ASN A 1 87 ? 9.445 -0.637 -6.688 1.00 90.38 87 ASN A N 1
ATOM 703 C CA . ASN A 1 87 ? 9.302 -1.795 -7.557 1.00 90.38 87 ASN A CA 1
ATOM 704 C C . ASN A 1 87 ? 10.353 -1.733 -8.671 1.00 90.38 87 ASN A C 1
ATOM 706 O O . ASN A 1 87 ? 10.457 -0.721 -9.367 1.00 90.38 87 ASN A O 1
ATOM 710 N N . VAL A 1 88 ? 11.095 -2.822 -8.876 1.00 88.56 88 VAL A N 1
ATOM 711 C CA . VAL A 1 88 ? 12.079 -2.928 -9.959 1.00 88.56 88 VAL A CA 1
ATOM 712 C C . VAL A 1 88 ? 11.390 -3.490 -11.199 1.00 88.56 88 VAL A C 1
ATOM 714 O O . VAL A 1 88 ? 11.097 -4.682 -11.295 1.00 88.56 88 VAL A O 1
ATOM 717 N N . VAL A 1 89 ? 11.123 -2.619 -12.170 1.00 85.62 89 VAL A N 1
ATOM 718 C CA . VAL A 1 89 ? 10.488 -3.011 -13.432 1.00 85.62 89 VAL A CA 1
ATOM 719 C C . VAL A 1 89 ? 11.546 -3.549 -14.394 1.00 85.62 89 VAL A C 1
ATOM 721 O O . VAL A 1 89 ? 12.421 -2.814 -14.843 1.00 85.62 89 VAL A O 1
ATOM 724 N N . THR A 1 90 ? 11.447 -4.832 -14.744 1.00 86.81 90 THR A N 1
ATOM 725 C CA . THR A 1 90 ? 12.323 -5.481 -15.730 1.00 86.81 90 THR A CA 1
ATOM 726 C C . THR A 1 90 ? 11.668 -5.581 -17.107 1.00 86.81 90 THR A C 1
ATOM 728 O O . THR A 1 90 ? 10.439 -5.627 -17.241 1.00 86.81 90 THR A O 1
ATOM 731 N N . TYR A 1 91 ? 12.491 -5.643 -18.159 1.00 85.62 91 TYR A N 1
ATOM 732 C CA . TYR A 1 91 ? 12.003 -5.910 -19.508 1.00 85.62 91 TYR A CA 1
ATOM 733 C C . TYR A 1 91 ? 11.378 -7.306 -19.588 1.00 85.62 91 TYR A C 1
ATOM 735 O O . TYR A 1 91 ? 12.017 -8.320 -19.316 1.00 85.62 91 TYR A O 1
ATOM 743 N N . ARG A 1 92 ? 10.115 -7.358 -20.009 1.00 84.06 92 ARG A N 1
ATOM 744 C CA . ARG A 1 92 ? 9.416 -8.597 -20.365 1.00 84.06 92 ARG A CA 1
ATOM 745 C C . ARG A 1 92 ? 9.508 -8.788 -21.873 1.00 84.06 92 ARG A C 1
ATOM 747 O O . ARG A 1 92 ? 9.699 -7.813 -22.592 1.00 84.06 92 ARG A O 1
ATOM 754 N N . ALA A 1 93 ? 9.316 -10.009 -22.374 1.00 86.25 93 ALA A N 1
ATOM 755 C CA . ALA A 1 93 ? 9.467 -10.332 -23.802 1.00 86.25 93 ALA A CA 1
ATOM 756 C C . ALA A 1 93 ? 8.771 -9.318 -24.733 1.00 86.25 93 ALA A C 1
ATOM 758 O O . ALA A 1 93 ? 9.337 -8.858 -25.726 1.00 86.25 93 ALA A O 1
ATOM 759 N N . ARG A 1 94 ? 7.565 -8.884 -24.357 1.00 88.38 94 ARG A N 1
ATOM 760 C CA . ARG A 1 94 ? 6.794 -7.888 -25.101 1.00 88.38 94 ARG A CA 1
ATOM 761 C C . ARG A 1 94 ? 7.370 -6.466 -25.049 1.00 88.38 94 ARG A C 1
ATOM 763 O O . ARG A 1 94 ? 7.300 -5.769 -26.052 1.00 88.38 94 ARG A O 1
ATOM 770 N N . SER A 1 95 ? 7.902 -6.000 -23.918 1.00 90.31 95 SER A N 1
ATOM 771 C CA . SER A 1 95 ? 8.540 -4.674 -23.851 1.00 90.31 95 SER A CA 1
ATOM 772 C C . SER A 1 95 ? 9.947 -4.694 -24.449 1.00 90.31 95 SER A C 1
ATOM 774 O O . SER A 1 95 ? 10.283 -3.799 -25.215 1.00 90.31 95 SER A O 1
ATOM 776 N N . ALA A 1 96 ? 10.718 -5.758 -24.207 1.00 91.25 96 ALA A N 1
ATOM 777 C CA . ALA A 1 96 ? 12.041 -5.970 -24.795 1.00 91.25 96 ALA A CA 1
ATOM 778 C C . ALA A 1 96 ? 11.991 -5.947 -26.329 1.00 91.25 96 ALA A C 1
ATOM 780 O O . ALA A 1 96 ? 12.731 -5.215 -26.978 1.00 91.25 96 ALA A O 1
ATOM 781 N N . SER A 1 97 ? 11.071 -6.718 -26.915 1.00 90.94 97 SER A N 1
ATOM 782 C CA . SER A 1 97 ? 10.903 -6.788 -28.369 1.00 90.94 97 SER A CA 1
ATOM 783 C C . SER A 1 97 ? 10.486 -5.452 -28.985 1.00 90.94 97 SER A C 1
ATOM 785 O O . SER A 1 97 ? 10.953 -5.118 -30.074 1.00 90.94 97 SER A O 1
ATOM 787 N N . ARG A 1 98 ? 9.658 -4.659 -28.286 1.00 93.56 98 ARG A N 1
ATOM 788 C CA . ARG A 1 98 ? 9.311 -3.299 -28.721 1.00 93.56 98 ARG A CA 1
ATOM 789 C C . ARG A 1 98 ? 10.529 -2.384 -28.7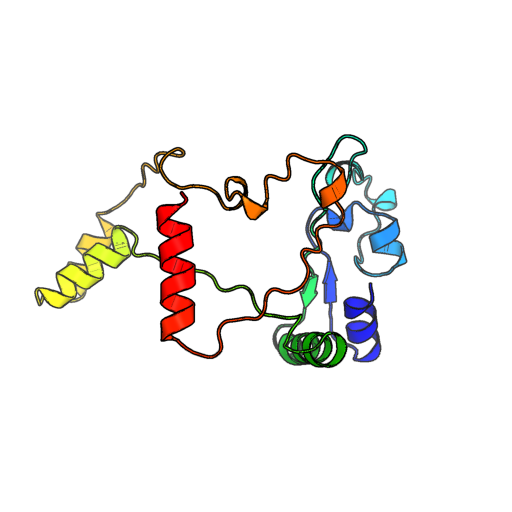60 1.00 93.56 98 ARG A C 1
ATOM 791 O O . ARG A 1 98 ? 10.727 -1.719 -29.773 1.00 93.56 98 ARG A O 1
ATOM 798 N N . GLU A 1 99 ? 11.342 -2.376 -27.706 1.00 94.25 99 GLU A N 1
ATOM 799 C CA . GLU A 1 99 ? 12.531 -1.518 -27.651 1.00 94.25 99 GLU A CA 1
ATOM 800 C C . GLU A 1 99 ? 13.584 -1.915 -28.692 1.00 94.25 99 GLU A C 1
ATOM 802 O O . GLU A 1 99 ? 14.113 -1.050 -29.388 1.00 94.25 99 GLU A O 1
ATOM 807 N N . VAL A 1 100 ? 13.819 -3.216 -28.897 1.00 94.56 100 VAL A N 1
ATOM 808 C CA . VAL A 1 100 ? 14.733 -3.697 -29.948 1.00 94.56 100 VAL A CA 1
ATOM 809 C C . VAL A 1 100 ? 14.230 -3.304 -31.338 1.00 94.56 100 VAL A C 1
ATOM 811 O O . VAL A 1 100 ? 14.985 -2.761 -32.141 1.00 94.56 100 VAL A O 1
ATOM 814 N N . ALA A 1 101 ? 12.948 -3.522 -31.638 1.00 94.31 101 ALA A N 1
ATOM 815 C CA . ALA A 1 101 ? 12.399 -3.183 -32.949 1.00 94.31 101 ALA A CA 1
ATOM 816 C C . ALA A 1 101 ? 12.385 -1.666 -33.207 1.00 94.31 101 ALA A C 1
ATOM 818 O O . ALA A 1 101 ? 12.610 -1.222 -34.333 1.00 94.31 101 ALA A O 1
ATOM 819 N N . LYS A 1 102 ? 12.186 -0.857 -32.162 1.00 96.00 102 LYS A N 1
ATOM 820 C CA . LYS A 1 102 ? 12.333 0.597 -32.244 1.00 96.00 102 LYS A CA 1
ATOM 821 C C . LYS A 1 102 ? 13.773 0.993 -32.578 1.00 96.00 102 LYS A C 1
ATOM 823 O O . LYS A 1 102 ? 13.972 1.801 -33.480 1.00 96.00 102 LYS A O 1
ATOM 828 N N . ALA A 1 103 ? 14.761 0.400 -31.909 1.00 96.69 103 ALA A N 1
ATOM 829 C CA . ALA A 1 103 ? 16.178 0.651 -32.180 1.00 96.69 103 ALA A CA 1
ATOM 830 C C . ALA A 1 103 ? 16.593 0.239 -33.606 1.00 96.69 103 ALA A C 1
ATOM 832 O O . ALA A 1 103 ? 17.417 0.904 -34.226 1.00 96.69 103 ALA A O 1
ATOM 833 N N . LEU A 1 104 ? 15.977 -0.815 -34.151 1.00 96.25 104 LEU A N 1
ATOM 834 C CA . LEU A 1 104 ? 16.185 -1.280 -35.527 1.00 96.25 104 LEU A CA 1
ATOM 835 C C . LEU A 1 104 ? 15.433 -0.453 -36.590 1.00 96.25 104 LEU A C 1
ATOM 837 O O . LEU A 1 104 ? 15.539 -0.747 -37.778 1.00 96.25 104 LEU A O 1
ATOM 841 N N . GLY A 1 105 ? 14.675 0.573 -36.193 1.00 96.19 105 GLY A N 1
ATOM 842 C CA . GLY A 1 105 ? 14.003 1.485 -37.122 1.00 96.19 105 GLY A CA 1
ATOM 843 C C . GLY A 1 105 ? 12.697 0.952 -37.719 1.00 96.19 105 GLY A C 1
ATOM 844 O O . GLY A 1 105 ? 12.236 1.459 -38.743 1.00 96.19 105 GLY A O 1
ATOM 845 N N . PHE A 1 106 ? 12.070 -0.055 -37.103 1.00 96.31 106 PHE A N 1
ATOM 846 C CA . PHE A 1 106 ? 10.761 -0.524 -37.555 1.00 96.31 106 PHE A CA 1
ATOM 847 C C . PHE A 1 106 ? 9.663 0.521 -37.304 1.00 96.31 106 PHE A C 1
ATOM 849 O O . PHE A 1 106 ? 9.679 1.275 -36.332 1.00 96.31 106 PHE A O 1
ATOM 856 N N . ARG A 1 107 ? 8.645 0.531 -38.173 1.00 96.75 107 ARG A N 1
ATOM 857 C CA . ARG A 1 107 ? 7.446 1.361 -37.992 1.00 96.75 107 ARG A CA 1
ATOM 858 C C . ARG A 1 107 ? 6.642 0.920 -36.771 1.00 96.75 107 ARG A C 1
ATOM 860 O O . ARG A 1 107 ? 6.517 -0.275 -36.508 1.00 96.75 107 ARG A O 1
ATOM 867 N N . ALA A 1 108 ? 5.992 1.877 -36.109 1.00 94.19 108 ALA A N 1
ATOM 868 C CA . ALA A 1 108 ? 5.164 1.631 -34.927 1.00 94.19 108 ALA A CA 1
ATOM 869 C C . ALA A 1 108 ? 4.080 0.555 -35.142 1.00 94.19 108 ALA A C 1
ATOM 871 O O . ALA A 1 108 ? 3.867 -0.273 -34.260 1.00 94.19 108 ALA A O 1
ATOM 872 N N . GLU A 1 109 ? 3.441 0.503 -36.318 1.00 95.06 109 GLU A N 1
ATOM 873 C CA . GLU A 1 109 ? 2.431 -0.528 -36.618 1.00 95.06 109 GLU A CA 1
ATOM 874 C C . GLU A 1 109 ? 3.041 -1.936 -36.659 1.00 95.06 109 GLU A C 1
ATOM 876 O O . GLU A 1 109 ? 2.452 -2.891 -36.152 1.00 95.06 109 GLU A O 1
ATOM 881 N N . THR A 1 110 ? 4.238 -2.070 -37.240 1.00 93.12 110 THR A N 1
ATOM 882 C CA . THR A 1 110 ? 4.980 -3.336 -37.290 1.00 93.12 110 THR A CA 1
ATOM 883 C C . THR A 1 110 ? 5.408 -3.757 -35.891 1.00 93.12 110 THR A C 1
ATOM 885 O O . THR A 1 110 ? 5.224 -4.915 -35.522 1.00 93.12 110 THR A O 1
ATOM 888 N N . ILE A 1 111 ? 5.913 -2.807 -35.097 1.00 94.44 111 ILE A N 1
ATOM 889 C CA . ILE A 1 111 ? 6.293 -3.024 -33.699 1.00 94.44 111 ILE A CA 1
ATOM 890 C C . ILE A 1 111 ? 5.095 -3.531 -32.892 1.00 94.44 111 ILE A C 1
ATOM 892 O O . ILE A 1 111 ? 5.215 -4.520 -32.173 1.00 94.44 111 ILE A O 1
ATOM 896 N N . ASP A 1 112 ? 3.929 -2.893 -33.014 1.00 91.56 112 ASP A N 1
ATOM 897 C CA . ASP A 1 112 ? 2.747 -3.291 -32.251 1.00 91.56 112 ASP A CA 1
ATOM 898 C C . ASP A 1 112 ? 2.201 -4.658 -32.682 1.00 91.56 112 ASP A C 1
ATOM 900 O O . ASP A 1 112 ? 1.861 -5.477 -31.825 1.00 91.56 112 ASP A O 1
ATOM 904 N N . ARG A 1 113 ? 2.189 -4.952 -33.990 1.00 90.88 113 ARG A N 1
ATOM 905 C CA . ARG A 1 113 ? 1.821 -6.278 -34.509 1.00 90.88 113 ARG A CA 1
ATOM 906 C C . ARG A 1 113 ? 2.756 -7.373 -33.998 1.00 90.88 113 ARG A C 1
ATOM 908 O O . ARG A 1 113 ? 2.271 -8.382 -33.495 1.00 90.88 113 ARG A O 1
ATOM 915 N N . MET A 1 114 ? 4.070 -7.162 -34.080 1.00 87.75 114 MET A N 1
ATOM 916 C CA . MET A 1 114 ? 5.080 -8.116 -33.609 1.00 87.75 114 MET A CA 1
ATOM 917 C C . MET A 1 114 ? 5.000 -8.317 -32.090 1.00 87.75 114 MET A C 1
ATOM 919 O O . MET A 1 114 ? 5.037 -9.436 -31.590 1.00 87.75 114 MET A O 1
ATOM 923 N N . ALA A 1 115 ? 4.825 -7.235 -31.335 1.00 89.00 115 ALA A N 1
ATOM 924 C CA . ALA A 1 115 ? 4.691 -7.310 -29.887 1.00 89.00 115 ALA A CA 1
ATOM 925 C C . ALA A 1 115 ? 3.381 -7.982 -29.445 1.00 89.00 115 ALA A C 1
ATOM 927 O O . ALA A 1 115 ? 3.311 -8.498 -28.335 1.00 89.00 115 ALA A O 1
ATOM 928 N N . LYS A 1 116 ? 2.319 -7.940 -30.260 1.00 86.88 116 LYS A N 1
ATOM 929 C CA . LYS A 1 116 ? 1.061 -8.665 -30.008 1.00 86.88 116 LYS A CA 1
ATOM 930 C C . LYS A 1 116 ? 1.150 -10.150 -30.360 1.00 86.88 116 LYS A C 1
ATOM 932 O O . LYS A 1 116 ? 0.438 -10.927 -29.743 1.00 86.88 116 LYS A O 1
ATOM 937 N N . SER A 1 117 ? 1.998 -10.544 -31.316 1.00 84.75 117 SER A N 1
ATOM 938 C CA . SER A 1 117 ? 2.188 -11.960 -31.671 1.00 84.75 117 SER A CA 1
ATOM 939 C C . SER A 1 117 ? 3.046 -12.731 -30.669 1.00 84.75 117 SER A C 1
ATOM 941 O O . SER A 1 117 ? 3.072 -13.956 -30.703 1.00 84.75 117 SER A O 1
ATOM 943 N N . ILE A 1 118 ? 3.761 -12.024 -29.793 1.00 83.06 118 ILE A N 1
ATOM 944 C CA . ILE A 1 118 ? 4.453 -12.612 -28.646 1.00 83.06 118 ILE A CA 1
ATOM 945 C C . ILE A 1 118 ? 3.406 -12.761 -27.541 1.00 83.06 118 ILE A C 1
ATOM 947 O O . ILE A 1 118 ? 3.238 -11.860 -26.715 1.00 83.06 118 ILE A O 1
ATOM 951 N N . ASP A 1 119 ? 2.666 -13.868 -27.582 1.00 63.75 119 ASP A N 1
ATOM 952 C CA . ASP A 1 119 ? 1.717 -14.242 -26.538 1.00 63.75 119 ASP A CA 1
ATOM 953 C C . ASP A 1 119 ? 2.094 -15.582 -25.893 1.00 63.75 119 ASP A C 1
ATOM 955 O O . ASP A 1 119 ? 2.588 -16.496 -26.550 1.00 63.75 119 ASP A O 1
ATOM 959 N N . GLN A 1 120 ? 1.812 -15.648 -24.594 1.00 57.78 120 GLN A N 1
ATOM 960 C CA . GLN A 1 120 ? 2.061 -16.709 -23.617 1.00 57.78 120 GLN A CA 1
ATOM 961 C C . GLN A 1 120 ? 3.471 -16.817 -23.019 1.00 57.78 120 GLN A C 1
ATOM 963 O O . GLN A 1 120 ? 4.490 -17.057 -23.663 1.00 57.78 120 GLN A O 1
ATOM 968 N N . TYR A 1 121 ? 3.479 -16.667 -21.696 1.00 54.88 121 TYR A N 1
ATOM 969 C CA . TYR A 1 121 ? 4.617 -16.849 -20.814 1.00 54.88 121 TYR A CA 1
ATOM 970 C C . TYR A 1 121 ? 4.603 -18.295 -20.293 1.00 54.88 121 TYR A C 1
ATOM 972 O O . TYR A 1 121 ? 3.662 -18.686 -19.608 1.00 54.88 121 TYR A O 1
ATOM 980 N N . HIS A 1 122 ? 5.668 -19.060 -20.539 1.00 51.38 122 HIS A N 1
ATOM 981 C CA . HIS A 1 122 ? 6.084 -20.123 -19.622 1.00 51.38 122 HIS A CA 1
ATOM 982 C C . HIS A 1 122 ? 7.073 -19.478 -18.646 1.00 51.38 122 HIS A C 1
ATOM 984 O O . HIS A 1 122 ? 8.229 -19.237 -18.988 1.00 51.38 122 HIS A O 1
ATOM 990 N N . VAL A 1 123 ? 6.606 -19.090 -17.456 1.00 52.75 123 VAL A N 1
ATOM 991 C CA . VAL A 1 123 ? 7.522 -18.733 -16.362 1.00 52.75 123 VAL A CA 1
ATOM 992 C C . VAL A 1 123 ? 7.959 -20.074 -15.787 1.00 52.75 123 VAL A C 1
ATOM 994 O O . VAL A 1 123 ? 7.095 -20.812 -15.319 1.00 52.75 123 VAL A O 1
ATOM 997 N N . ASP A 1 124 ? 9.247 -20.426 -15.831 1.00 52.50 124 ASP A N 1
ATOM 998 C CA . ASP A 1 124 ? 9.734 -21.488 -14.944 1.00 52.50 124 ASP A CA 1
ATOM 999 C C . ASP A 1 124 ? 9.641 -20.937 -13.510 1.00 52.50 124 ASP A C 1
ATOM 1001 O O . ASP A 1 124 ? 10.349 -19.972 -13.197 1.00 52.50 124 ASP A O 1
ATOM 1005 N N . PRO A 1 125 ? 8.784 -21.493 -12.633 1.00 50.50 125 PRO A N 1
ATOM 1006 C CA . PRO A 1 125 ? 8.614 -20.994 -11.269 1.00 50.50 125 PRO A CA 1
ATOM 1007 C C . PRO A 1 125 ? 9.902 -21.074 -10.438 1.00 50.50 125 PRO A C 1
ATOM 1009 O O . PRO A 1 125 ? 9.985 -20.468 -9.377 1.00 50.50 125 PRO A O 1
ATOM 1012 N N . ARG A 1 126 ? 10.906 -21.826 -10.907 1.00 55.97 126 ARG A N 1
ATOM 1013 C CA . ARG A 1 126 ? 12.201 -22.019 -10.242 1.00 55.97 126 ARG A CA 1
ATOM 1014 C C . ARG A 1 126 ? 13.246 -20.970 -10.634 1.00 55.97 126 ARG A C 1
ATOM 1016 O O . ARG A 1 126 ? 14.323 -20.956 -10.054 1.00 55.97 126 ARG A O 1
ATOM 1023 N N . GLY A 1 127 ? 12.962 -20.131 -11.635 1.00 51.94 127 GLY A N 1
ATOM 1024 C CA . GLY A 1 127 ? 13.939 -19.209 -12.227 1.00 51.94 127 GLY A CA 1
ATOM 1025 C C . GLY A 1 127 ? 13.998 -17.816 -11.598 1.00 51.94 127 GLY A C 1
ATOM 1026 O O . GLY A 1 127 ? 14.863 -17.030 -11.971 1.00 51.94 127 GLY A O 1
ATOM 1027 N N . TYR A 1 128 ? 13.090 -17.487 -10.676 1.00 51.06 128 TYR A N 1
ATOM 1028 C CA . TYR A 1 128 ? 13.117 -16.216 -9.956 1.00 51.06 128 TYR A CA 1
ATOM 1029 C C . TYR A 1 128 ? 13.024 -16.480 -8.457 1.00 51.06 128 TYR A C 1
ATOM 1031 O O . TYR A 1 128 ? 12.032 -17.079 -8.034 1.00 51.06 128 TYR A O 1
ATOM 1039 N N . PRO A 1 129 ? 13.995 -16.023 -7.647 1.00 49.41 129 PRO A N 1
ATOM 1040 C CA . PRO A 1 129 ? 13.807 -16.030 -6.215 1.00 49.41 129 PRO A CA 1
ATOM 1041 C C . PRO A 1 129 ? 12.605 -15.139 -5.900 1.00 49.41 129 PRO A C 1
ATOM 1043 O O . PRO A 1 129 ? 12.590 -13.956 -6.253 1.00 49.41 129 PRO A O 1
ATOM 1046 N N . SER A 1 130 ? 11.564 -15.704 -5.290 1.00 50.66 130 SER A N 1
ATOM 1047 C CA . SER A 1 130 ? 10.498 -14.867 -4.738 1.00 50.66 130 SER A CA 1
ATOM 1048 C C . SER A 1 130 ? 11.089 -14.022 -3.604 1.00 50.66 130 SER A C 1
ATOM 1050 O O . SER A 1 130 ? 12.091 -14.402 -2.995 1.00 50.66 130 SER A O 1
ATOM 1052 N N . SER A 1 131 ? 10.487 -12.876 -3.289 1.00 49.81 131 SER A N 1
ATOM 1053 C CA . SER A 1 131 ? 10.902 -12.083 -2.123 1.00 49.81 131 SER A CA 1
ATOM 1054 C C . SER A 1 131 ? 10.912 -12.918 -0.837 1.00 49.81 131 SER A C 1
ATOM 1056 O O . SER A 1 131 ? 11.787 -12.721 -0.004 1.00 49.81 131 SER A O 1
ATOM 1058 N N . ALA A 1 132 ? 10.035 -13.921 -0.722 1.00 49.12 132 ALA A N 1
ATOM 1059 C CA . ALA A 1 132 ? 10.005 -14.855 0.403 1.00 49.12 132 ALA A CA 1
ATOM 1060 C C . ALA A 1 132 ? 11.200 -15.830 0.448 1.00 49.12 132 ALA A C 1
ATOM 1062 O O . ALA A 1 132 ? 11.457 -16.418 1.489 1.00 49.12 132 ALA A O 1
ATOM 1063 N N . GLN A 1 133 ? 11.933 -16.002 -0.656 1.00 49.50 133 GLN A N 1
ATOM 1064 C CA . GLN A 1 133 ? 13.168 -16.797 -0.726 1.00 49.50 133 GLN A CA 1
ATOM 1065 C C . GLN A 1 133 ? 14.424 -15.947 -0.468 1.00 49.50 133 GLN A C 1
ATOM 1067 O O . GLN A 1 133 ? 15.543 -16.460 -0.484 1.00 49.50 133 GLN A O 1
ATOM 1072 N N . HIS A 1 134 ? 14.274 -14.636 -0.253 1.00 48.38 134 HIS A N 1
ATOM 1073 C CA . HIS A 1 134 ? 15.391 -13.759 0.072 1.00 48.38 134 HIS A CA 1
ATOM 1074 C C . HIS A 1 134 ? 15.883 -14.058 1.507 1.00 48.38 134 HIS A C 1
ATOM 1076 O O . HIS A 1 134 ? 15.067 -14.053 2.426 1.00 48.38 134 HIS A O 1
ATOM 1082 N N . PRO A 1 135 ? 17.200 -14.242 1.754 1.00 48.03 135 PRO A N 1
ATOM 1083 C CA . PRO A 1 135 ? 17.743 -14.630 3.067 1.00 48.03 135 PRO A CA 1
ATOM 1084 C C . PRO A 1 135 ? 17.333 -13.721 4.233 1.00 48.03 135 PRO A C 1
ATOM 1086 O O . PRO A 1 135 ? 17.205 -14.180 5.357 1.00 48.03 135 PRO A O 1
ATOM 1089 N N . ALA A 1 136 ? 17.069 -12.441 3.954 1.00 51.34 136 ALA A N 1
ATOM 1090 C CA . ALA A 1 136 ? 16.526 -11.483 4.926 1.00 51.34 136 ALA A CA 1
ATOM 1091 C C . ALA A 1 136 ? 15.163 -11.876 5.533 1.00 51.34 136 ALA A C 1
ATOM 1093 O O . ALA A 1 136 ? 14.789 -11.298 6.540 1.00 51.34 136 ALA A O 1
ATOM 1094 N N . TYR A 1 137 ? 14.431 -12.823 4.936 1.00 48.09 137 TYR A N 1
ATOM 1095 C CA . TYR A 1 137 ? 13.189 -13.382 5.486 1.00 48.09 137 TYR A CA 1
ATOM 1096 C C . TYR A 1 137 ? 13.378 -14.800 6.059 1.00 48.09 137 TYR A C 1
ATOM 1098 O O . TYR A 1 137 ? 12.437 -15.378 6.599 1.00 48.09 137 TYR A O 1
ATOM 1106 N N . HIS A 1 138 ? 14.588 -15.365 5.975 1.00 46.16 138 HIS A N 1
ATOM 1107 C CA . HIS A 1 138 ? 14.953 -16.650 6.568 1.00 46.16 138 HIS A CA 1
ATOM 1108 C C . HIS A 1 138 ? 15.754 -16.423 7.855 1.00 46.16 138 HIS A C 1
ATOM 1110 O O . HIS A 1 138 ? 16.982 -16.430 7.855 1.00 46.16 138 HIS A O 1
ATOM 1116 N N . HIS A 1 139 ? 15.052 -16.247 8.974 1.00 51.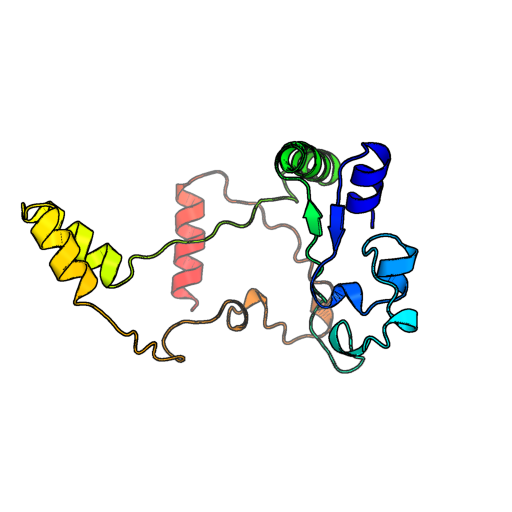50 139 HIS A N 1
ATOM 1117 C CA . HIS A 1 139 ? 15.676 -16.193 10.296 1.00 51.50 139 HIS A CA 1
ATOM 1118 C C . HIS A 1 139 ? 15.708 -17.599 10.911 1.00 51.50 139 HIS A C 1
ATOM 1120 O O . HIS A 1 139 ? 14.666 -18.177 11.216 1.00 51.50 139 HIS A O 1
ATOM 1126 N N . THR A 1 140 ? 16.903 -18.182 11.052 1.00 48.06 140 THR A N 1
ATOM 1127 C CA . THR A 1 140 ? 17.097 -19.550 11.572 1.00 48.06 140 THR A CA 1
ATOM 1128 C C . THR A 1 140 ? 17.204 -19.629 13.097 1.00 48.06 140 THR A C 1
ATOM 1130 O O . THR A 1 140 ? 17.073 -20.724 13.636 1.00 48.06 140 THR A O 1
ATOM 1133 N N . ASP A 1 141 ? 17.389 -18.504 13.799 1.00 46.50 141 ASP A N 1
ATOM 1134 C CA . ASP A 1 141 ? 17.589 -18.473 15.254 1.00 46.50 141 ASP A CA 1
ATOM 1135 C C . ASP A 1 141 ? 16.574 -17.584 15.986 1.00 46.50 141 ASP A C 1
ATOM 1137 O O . ASP A 1 141 ? 16.430 -16.392 15.701 1.00 46.50 141 ASP A O 1
ATOM 1141 N N . ARG A 1 142 ? 15.928 -18.171 17.004 1.00 44.19 142 ARG A N 1
ATOM 1142 C CA . ARG A 1 142 ? 14.866 -17.581 17.848 1.00 44.19 142 ARG A CA 1
ATOM 1143 C C . ARG A 1 142 ? 15.236 -16.254 18.525 1.00 44.19 142 ARG A C 1
ATOM 1145 O O . ARG A 1 142 ? 14.351 -15.490 18.882 1.00 44.19 142 ARG A O 1
ATOM 1152 N N . ALA A 1 143 ? 16.524 -15.959 18.701 1.00 44.38 143 ALA A N 1
ATOM 1153 C CA . ALA A 1 143 ? 16.980 -14.696 19.291 1.00 44.38 143 ALA A CA 1
ATOM 1154 C C . ALA A 1 143 ? 16.855 -13.494 18.330 1.00 44.38 143 ALA A C 1
ATOM 1156 O O . ALA A 1 143 ? 16.856 -12.350 18.776 1.00 44.38 143 ALA A O 1
ATOM 1157 N N . SER A 1 144 ? 16.721 -13.750 17.024 1.00 45.78 144 SER A N 1
ATOM 1158 C CA . SER A 1 144 ? 16.577 -12.718 15.987 1.00 45.78 144 SER A CA 1
ATOM 1159 C C . SER A 1 144 ? 15.120 -12.366 15.655 1.00 45.78 144 SER A C 1
ATOM 1161 O O . SER A 1 144 ? 14.884 -11.458 14.865 1.00 45.78 144 SER A O 1
ATOM 1163 N N . GLU A 1 145 ? 14.132 -13.018 16.289 1.00 41.72 145 GLU A N 1
ATOM 1164 C CA . GLU A 1 145 ? 12.690 -12.813 16.038 1.00 41.72 145 GLU A CA 1
ATOM 1165 C C . GLU A 1 145 ? 12.187 -11.402 16.386 1.00 41.72 145 GLU A C 1
ATOM 1167 O O . GLU A 1 145 ? 11.097 -11.012 15.971 1.00 41.72 145 GLU A O 1
ATOM 1172 N N . HIS A 1 146 ? 12.987 -10.590 17.082 1.00 41.34 146 HIS A N 1
ATOM 1173 C CA . HIS A 1 146 ? 12.691 -9.169 17.232 1.00 41.34 146 HIS A CA 1
ATOM 1174 C C . HIS A 1 146 ? 13.079 -8.320 16.014 1.00 41.34 146 HIS A C 1
ATOM 1176 O O . HIS A 1 146 ? 12.767 -7.139 16.026 1.00 41.34 146 HIS A O 1
ATOM 1182 N N . GLY A 1 147 ? 13.698 -8.872 14.962 1.00 42.59 147 GLY A N 1
ATOM 1183 C CA . GLY A 1 147 ? 13.853 -8.237 13.641 1.00 42.59 147 GLY A CA 1
ATOM 1184 C C . GLY A 1 147 ? 14.655 -6.928 13.587 1.00 42.59 147 GLY A C 1
ATOM 1185 O O . GLY A 1 147 ? 14.882 -6.394 12.504 1.00 42.59 147 GLY A O 1
ATOM 1186 N N . TRP A 1 148 ? 15.102 -6.403 14.725 1.00 36.62 148 TRP A N 1
ATOM 1187 C CA . TRP A 1 148 ? 15.938 -5.217 14.816 1.00 36.62 148 TRP A CA 1
ATOM 1188 C C . TRP A 1 148 ? 17.408 -5.642 14.802 1.00 36.62 148 TRP A C 1
ATOM 1190 O O . TRP A 1 148 ? 18.011 -5.870 15.849 1.00 36.62 148 TRP A O 1
ATOM 1200 N N . GLU A 1 149 ? 17.998 -5.743 13.608 1.00 47.66 149 GLU A N 1
ATOM 1201 C CA . GLU A 1 149 ? 19.435 -5.480 13.490 1.00 47.66 149 GLU A CA 1
ATOM 1202 C C . GLU A 1 149 ? 19.658 -3.996 13.821 1.00 47.66 149 GLU A C 1
ATOM 1204 O O . GLU A 1 149 ? 18.880 -3.143 13.380 1.00 47.66 149 GLU A O 1
ATOM 1209 N N . GLU A 1 150 ? 20.692 -3.662 14.603 1.00 41.44 150 GLU A N 1
ATOM 1210 C CA . GLU A 1 150 ? 21.057 -2.254 14.781 1.00 41.44 150 GLU A CA 1
ATOM 1211 C C . GLU A 1 150 ? 21.246 -1.600 13.400 1.00 41.44 150 GLU A C 1
ATOM 1213 O O . GLU A 1 150 ? 21.843 -2.226 12.514 1.00 41.44 150 GLU A O 1
ATOM 1218 N N . PRO A 1 151 ? 20.752 -0.363 13.180 1.00 45.28 151 PRO A N 1
ATOM 1219 C CA . PRO A 1 151 ? 20.882 0.301 11.893 1.00 45.28 151 PRO A CA 1
ATOM 1220 C C . PRO A 1 151 ? 22.357 0.401 11.511 1.00 45.28 151 PRO A C 1
ATOM 1222 O O . PRO A 1 151 ? 23.094 1.229 12.053 1.00 45.28 151 PRO A O 1
ATOM 1225 N N . ARG A 1 152 ? 22.792 -0.431 10.559 1.00 53.97 152 ARG A N 1
ATOM 1226 C CA . ARG A 1 152 ? 24.128 -0.304 9.977 1.00 53.97 152 ARG A CA 1
ATOM 1227 C C . ARG A 1 152 ? 24.220 1.085 9.357 1.00 53.97 152 ARG A C 1
ATOM 1229 O O . ARG A 1 152 ? 23.273 1.540 8.711 1.00 53.97 152 ARG A O 1
ATOM 1236 N N . ALA A 1 153 ? 25.328 1.777 9.604 1.00 50.84 153 ALA A N 1
ATOM 1237 C CA . ALA A 1 153 ? 25.579 3.056 8.959 1.00 50.84 153 ALA A CA 1
ATOM 1238 C C . ALA A 1 153 ? 25.473 2.855 7.442 1.00 50.84 153 ALA A C 1
ATOM 1240 O O . ALA A 1 153 ? 26.123 1.966 6.887 1.00 50.84 153 ALA A O 1
ATOM 1241 N N . MET A 1 154 ? 24.593 3.622 6.797 1.00 50.66 154 MET A N 1
ATOM 1242 C CA . MET A 1 154 ? 24.535 3.628 5.342 1.00 50.66 154 MET A CA 1
ATOM 1243 C C . MET A 1 154 ? 25.832 4.250 4.828 1.00 50.66 154 MET A C 1
ATOM 1245 O O . MET A 1 154 ? 26.304 5.210 5.435 1.00 50.66 154 MET A O 1
ATOM 1249 N N . PRO A 1 155 ? 26.420 3.717 3.749 1.00 66.94 155 PRO A N 1
ATOM 1250 C CA . PRO A 1 155 ? 27.625 4.301 3.194 1.00 66.94 155 PRO A CA 1
ATOM 1251 C C . PRO A 1 155 ? 27.355 5.729 2.708 1.00 66.94 155 PRO A C 1
ATOM 1253 O O . PRO A 1 155 ? 26.351 5.979 2.041 1.00 66.94 155 PRO A O 1
ATOM 1256 N N . ASP A 1 156 ? 28.254 6.657 3.034 1.00 63.00 156 ASP A N 1
ATOM 1257 C CA . ASP A 1 156 ? 28.065 8.092 2.777 1.00 63.00 156 ASP A CA 1
ATOM 1258 C C . ASP A 1 156 ? 28.263 8.472 1.299 1.00 63.00 156 ASP A C 1
ATOM 1260 O O . ASP A 1 156 ? 27.970 9.600 0.892 1.00 63.00 156 ASP A O 1
ATOM 1264 N N . THR A 1 157 ? 28.753 7.544 0.468 1.00 72.88 157 THR A N 1
ATOM 1265 C CA . THR A 1 157 ? 28.983 7.779 -0.959 1.00 72.88 157 THR A CA 1
ATOM 1266 C C . THR A 1 157 ? 28.382 6.692 -1.848 1.00 72.88 157 THR A C 1
ATOM 1268 O O . THR A 1 157 ? 28.219 5.531 -1.472 1.00 72.88 157 THR A O 1
ATOM 1271 N N . VAL A 1 158 ? 28.073 7.075 -3.092 1.00 57.44 158 VAL A N 1
ATOM 1272 C CA . VAL A 1 158 ? 27.561 6.162 -4.128 1.00 57.44 158 VAL A CA 1
ATOM 1273 C C . VAL A 1 158 ? 28.567 5.049 -4.446 1.00 57.44 158 VAL A C 1
ATOM 1275 O O . VAL A 1 158 ? 28.157 3.935 -4.760 1.00 57.44 158 VAL A O 1
ATOM 1278 N N . ALA A 1 159 ? 29.870 5.330 -4.345 1.00 65.06 159 ALA A N 1
ATOM 1279 C CA . ALA A 1 159 ? 30.918 4.338 -4.571 1.00 65.06 159 ALA A CA 1
ATOM 1280 C C . ALA A 1 159 ? 30.874 3.233 -3.504 1.00 65.06 159 ALA A C 1
ATOM 1282 O O . ALA A 1 159 ? 30.879 2.051 -3.842 1.00 65.06 159 ALA A O 1
ATOM 1283 N N . ASP A 1 160 ? 30.714 3.623 -2.240 1.00 61.28 160 ASP A N 1
ATOM 1284 C CA . ASP A 1 160 ? 30.656 2.687 -1.116 1.00 61.28 160 ASP A CA 1
ATOM 1285 C C . ASP A 1 160 ? 29.349 1.869 -1.124 1.00 61.28 160 ASP A C 1
ATOM 1287 O O . ASP A 1 160 ? 29.335 0.681 -0.805 1.00 61.28 160 ASP A O 1
ATOM 1291 N N . LEU A 1 161 ? 28.239 2.471 -1.570 1.00 55.50 161 LEU A N 1
ATOM 1292 C CA . LEU A 1 161 ? 26.979 1.762 -1.823 1.00 55.50 161 LEU A CA 1
ATOM 1293 C C . LEU A 1 161 ? 27.145 0.658 -2.876 1.00 55.50 161 LEU A C 1
ATOM 1295 O O . LEU A 1 161 ? 26.664 -0.458 -2.678 1.00 55.50 161 LEU A O 1
ATOM 1299 N N . VAL A 1 162 ? 27.841 0.947 -3.978 1.00 66.69 162 VAL A N 1
ATOM 1300 C CA . VAL A 1 162 ? 28.106 -0.029 -5.047 1.00 66.69 162 VAL A CA 1
ATOM 1301 C C . VAL A 1 162 ? 28.980 -1.185 -4.549 1.00 66.69 162 VAL A C 1
ATOM 1303 O O . VAL A 1 162 ? 28.730 -2.331 -4.926 1.00 66.69 162 VAL A O 1
ATOM 1306 N N . GLU A 1 163 ? 29.951 -0.934 -3.668 1.00 66.44 163 GLU A N 1
ATOM 1307 C CA . GLU A 1 163 ? 30.750 -2.006 -3.057 1.00 66.44 163 GLU A CA 1
ATOM 1308 C C . GLU A 1 163 ? 29.916 -2.924 -2.156 1.00 66.44 163 GLU A C 1
ATOM 1310 O O . GLU A 1 163 ? 29.993 -4.145 -2.300 1.00 66.44 163 GLU A O 1
ATOM 1315 N N . VAL A 1 164 ? 29.036 -2.365 -1.318 1.00 61.66 164 VAL A N 1
ATOM 1316 C CA . VAL A 1 164 ? 28.138 -3.149 -0.448 1.00 61.66 164 VAL A CA 1
ATOM 1317 C C . VAL A 1 164 ? 27.173 -4.020 -1.260 1.00 61.66 164 VAL A C 1
ATOM 1319 O O . VAL A 1 164 ? 26.888 -5.163 -0.888 1.00 61.66 164 VAL A O 1
ATOM 1322 N N . PHE A 1 165 ? 26.667 -3.507 -2.386 1.00 50.88 165 PHE A N 1
ATOM 1323 C CA . PHE A 1 165 ? 25.840 -4.297 -3.302 1.00 50.88 165 PHE A CA 1
ATOM 1324 C C . PHE A 1 165 ? 26.641 -5.429 -3.960 1.00 50.88 165 PHE A C 1
ATOM 1326 O O . PHE A 1 165 ? 26.162 -6.562 -4.003 1.00 50.88 165 PHE A O 1
ATOM 1333 N N . ASN A 1 166 ? 27.870 -5.153 -4.403 1.00 60.12 166 ASN A N 1
ATOM 1334 C CA . ASN A 1 166 ? 28.743 -6.149 -5.025 1.00 60.12 166 ASN A CA 1
ATOM 1335 C C . ASN A 1 166 ? 29.182 -7.254 -4.049 1.00 60.12 166 ASN A C 1
ATOM 1337 O O . ASN A 1 166 ? 29.249 -8.419 -4.440 1.00 60.12 166 ASN A O 1
ATOM 1341 N N . GLU A 1 167 ? 29.459 -6.933 -2.783 1.00 49.78 167 GLU A N 1
ATOM 1342 C CA . GLU A 1 167 ? 29.747 -7.940 -1.752 1.00 49.78 167 GLU A CA 1
ATOM 1343 C C . GLU A 1 167 ? 28.543 -8.850 -1.491 1.00 49.78 167 GLU A C 1
ATOM 1345 O O . GLU A 1 167 ? 28.697 -10.070 -1.407 1.00 49.78 167 GLU A O 1
ATOM 1350 N N . LYS A 1 168 ? 27.330 -8.286 -1.431 1.00 44.97 168 LYS A N 1
ATOM 1351 C CA . LYS A 1 168 ? 26.093 -9.069 -1.281 1.00 44.97 168 LYS A CA 1
ATOM 1352 C C . LYS A 1 168 ? 25.806 -9.976 -2.474 1.00 44.97 168 LYS A C 1
ATOM 1354 O O . LYS A 1 168 ? 25.269 -11.062 -2.276 1.00 44.97 168 LYS A O 1
ATOM 1359 N N . GLU A 1 169 ? 26.147 -9.546 -3.686 1.00 43.88 169 GLU A N 1
ATOM 1360 C CA . GLU A 1 169 ? 26.024 -10.369 -4.895 1.00 43.88 169 GLU A CA 1
ATOM 1361 C C . GLU A 1 169 ? 27.053 -11.509 -4.918 1.00 43.88 169 GLU A C 1
ATOM 1363 O O . GLU A 1 169 ? 26.740 -12.590 -5.400 1.00 43.88 169 GLU A O 1
ATOM 1368 N N . ARG A 1 170 ? 28.255 -11.307 -4.358 1.00 44.06 170 ARG A N 1
ATOM 1369 C CA . ARG A 1 170 ? 29.296 -12.351 -4.247 1.00 44.06 170 ARG A CA 1
ATOM 1370 C C . ARG A 1 170 ? 29.048 -13.367 -3.133 1.00 44.06 170 ARG A C 1
ATOM 1372 O O . ARG A 1 170 ? 29.598 -14.462 -3.190 1.00 44.06 170 ARG A O 1
ATOM 1379 N N . ALA A 1 171 ? 28.289 -12.991 -2.107 1.00 40.75 171 ALA A N 1
ATOM 1380 C CA . ALA A 1 171 ? 27.946 -13.854 -0.977 1.00 40.75 171 ALA A CA 1
ATOM 1381 C C . ALA A 1 171 ? 26.668 -14.691 -1.204 1.00 40.75 171 ALA A C 1
ATOM 1383 O O . ALA A 1 171 ? 26.269 -15.443 -0.313 1.00 40.75 171 ALA A O 1
ATOM 1384 N N . ARG A 1 172 ? 26.021 -14.543 -2.365 1.00 42.84 172 ARG A N 1
ATOM 1385 C CA . ARG A 1 172 ? 24.890 -15.355 -2.835 1.00 42.84 172 ARG A CA 1
ATOM 1386 C C . ARG A 1 172 ? 25.349 -16.418 -3.820 1.00 42.84 172 ARG A C 1
ATOM 1388 O O . ARG A 1 172 ? 24.688 -17.478 -3.834 1.00 42.84 172 ARG A O 1
#

Sequence (172 aa):
WDIVRFCKERRIPAQGRGSAADSIVAYVLDITKVDPIKHDLLFERFLTEDSRTMPDIDLDIATNDREEV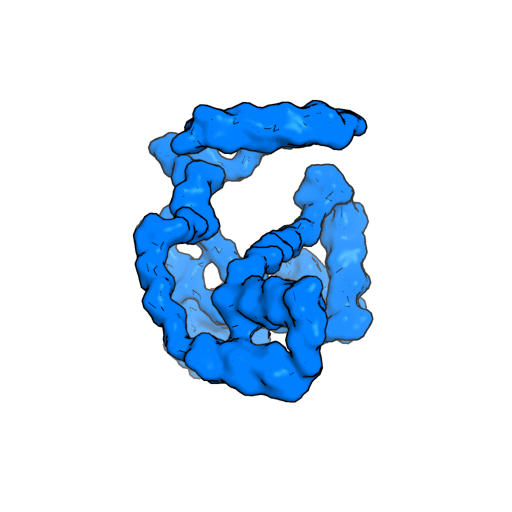IQYVYAKYGERYAAMVCNVVTYRARSASREVAKALGFRAETIDRMAKSIDQYHVDPRGYPSSAQHPAYHHTDRASEHGWEEPRAMPDTVADLVEVFNEKERAR